Protein AF-A0A7Y8HLG3-F1 (afdb_monomer_lite)

Sequence (80 aa):
MTYSNADILSVVLEFSKKVSEIKDYTLLQEMLVDYSKRLTKAQRATVWFCDDLNKTLWSGVADGLCNENIPIYSGIVEVV

Radius of gyration: 14.32 Å; chains: 1; bounding box: 32×28×32 Å

Structure (mmCIF, N/CA/C/O backbone):
data_AF-A0A7Y8HLG3-F1
#
_entry.id   AF-A0A7Y8HLG3-F1
#
loop_
_atom_site.group_PDB
_atom_site.id
_atom_site.type_symbol
_atom_site.label_atom_id
_atom_site.label_alt_id
_atom_site.label_comp_id
_atom_site.label_asym_id
_atom_site.label_entity_id
_atom_site.label_seq_id
_atom_site.pdbx_PDB_ins_code
_atom_site.Cartn_x
_atom_site.Cartn_y
_atom_site.Cartn_z
_atom_site.occupancy
_atom_site.B_iso_or_equiv
_atom_site.auth_seq_id
_atom_site.auth_comp_id
_atom_site.auth_asym_id
_atom_site.auth_atom_id
_atom_site.pdbx_PDB_model_num
ATOM 1 N N . MET A 1 1 ? -20.003 -7.551 12.348 1.00 52.09 1 MET A N 1
ATOM 2 C CA . MET A 1 1 ? -19.692 -6.278 13.037 1.00 52.09 1 MET A CA 1
ATOM 3 C C . MET A 1 1 ? -19.267 -5.259 11.982 1.00 52.09 1 MET A C 1
ATOM 5 O O . MET A 1 1 ? -18.116 -5.278 11.546 1.00 52.09 1 MET A O 1
ATOM 9 N N . THR A 1 2 ? -20.231 -4.482 11.492 1.00 58.59 2 THR A N 1
ATOM 10 C CA . THR A 1 2 ? -20.095 -3.434 10.465 1.00 58.59 2 THR A CA 1
ATOM 11 C C . THR A 1 2 ? -19.547 -2.148 11.087 1.00 58.59 2 THR A C 1
ATOM 13 O O . THR A 1 2 ? -19.921 -1.816 12.208 1.00 58.59 2 THR A O 1
ATOM 16 N N . TYR A 1 3 ? -18.640 -1.457 10.392 1.00 67.38 3 TYR A N 1
ATOM 17 C CA . TYR A 1 3 ? -18.170 -0.132 10.808 1.00 67.38 3 TYR A CA 1
ATOM 18 C C . TYR A 1 3 ? -19.287 0.900 10.646 1.00 67.38 3 TYR A C 1
ATOM 20 O O . TYR A 1 3 ? -20.075 0.805 9.701 1.00 67.38 3 TYR A O 1
ATOM 28 N N . SER A 1 4 ? -19.350 1.890 11.535 1.00 83.06 4 SER A N 1
ATOM 29 C CA . SER A 1 4 ? -20.190 3.061 11.301 1.00 83.06 4 SER A CA 1
ATOM 30 C C . SER A 1 4 ? -19.488 4.020 10.332 1.00 83.06 4 SER A C 1
ATOM 32 O O . SER A 1 4 ? -18.259 4.061 10.249 1.00 83.06 4 SER A O 1
ATOM 34 N N . ASN A 1 5 ? -20.258 4.844 9.621 1.00 82.81 5 ASN A N 1
ATOM 35 C CA . ASN A 1 5 ? -19.696 5.886 8.753 1.00 82.81 5 ASN A CA 1
ATOM 36 C C . ASN A 1 5 ? -18.792 6.867 9.523 1.00 82.81 5 ASN A C 1
ATOM 38 O O . ASN A 1 5 ? -17.864 7.430 8.945 1.00 82.81 5 ASN A O 1
ATOM 42 N N . ALA A 1 6 ? -19.034 7.043 10.826 1.00 84.81 6 ALA A N 1
ATOM 43 C CA . ALA A 1 6 ? -18.193 7.862 11.689 1.00 84.81 6 ALA A CA 1
ATOM 44 C C . ALA A 1 6 ? -16.806 7.233 11.909 1.00 84.81 6 ALA A C 1
ATOM 46 O O . ALA A 1 6 ? -15.807 7.952 11.910 1.00 84.81 6 ALA A O 1
ATOM 47 N N . ASP A 1 7 ? -16.725 5.902 12.010 1.00 82.81 7 ASP A N 1
ATOM 48 C CA . ASP A 1 7 ? -15.453 5.192 12.183 1.00 82.81 7 ASP A CA 1
ATOM 49 C C . ASP A 1 7 ? -14.580 5.337 10.933 1.00 82.81 7 ASP A C 1
ATOM 51 O O . ASP A 1 7 ? -13.407 5.692 11.033 1.00 82.81 7 ASP A O 1
ATOM 55 N N . ILE A 1 8 ? -15.166 5.158 9.745 1.00 83.88 8 ILE A N 1
ATOM 56 C CA . ILE A 1 8 ? -14.456 5.318 8.466 1.00 83.88 8 ILE A CA 1
ATOM 57 C C . ILE A 1 8 ? -13.946 6.756 8.312 1.00 83.88 8 ILE A C 1
ATOM 59 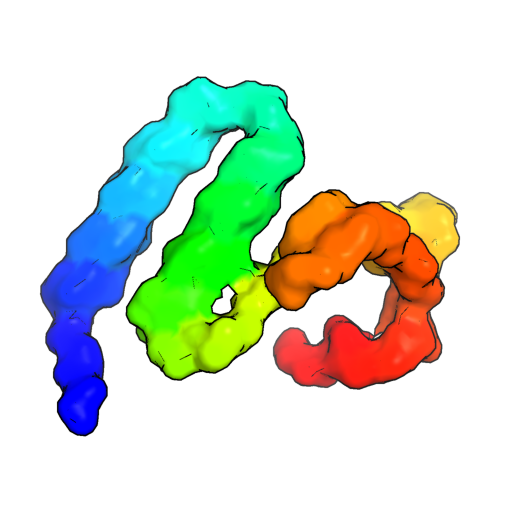O O . ILE A 1 8 ? -12.778 6.965 7.983 1.00 83.88 8 ILE A O 1
ATOM 63 N N . LEU A 1 9 ? -14.793 7.748 8.605 1.00 87.94 9 LEU A N 1
ATOM 64 C CA . LEU A 1 9 ? -14.417 9.159 8.534 1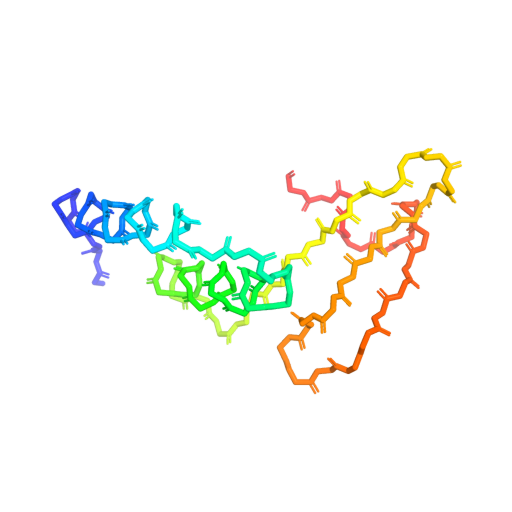.00 87.94 9 LEU A CA 1
ATOM 65 C C . LEU A 1 9 ? -13.265 9.494 9.491 1.00 87.94 9 LEU A C 1
ATOM 67 O O . LEU A 1 9 ? -12.343 10.215 9.110 1.00 87.94 9 LEU A O 1
ATOM 71 N N . SER A 1 10 ? -13.290 8.947 10.710 1.00 87.31 10 SER A N 1
ATOM 72 C CA . SER A 1 10 ? -12.224 9.165 11.694 1.00 87.31 10 SER A CA 1
ATOM 73 C C . SER A 1 10 ? -10.871 8.644 11.198 1.00 87.31 10 SER A C 1
ATOM 75 O O . SER A 1 10 ? -9.862 9.339 11.313 1.00 87.31 10 SER A O 1
ATOM 77 N N . VAL A 1 11 ? -10.865 7.469 10.560 1.00 84.88 11 VAL A N 1
ATOM 78 C CA . VAL A 1 11 ? -9.657 6.839 10.017 1.00 84.88 11 VAL A CA 1
ATOM 79 C C . VAL A 1 11 ? -9.113 7.624 8.822 1.00 84.88 11 VAL A C 1
ATOM 81 O O . VAL A 1 11 ? -7.906 7.849 8.743 1.00 84.88 11 VAL A O 1
ATOM 84 N N . VAL A 1 12 ? -9.984 8.098 7.924 1.00 85.69 12 VAL A N 1
ATOM 85 C CA . VAL A 1 12 ? -9.578 8.911 6.763 1.00 85.69 12 VAL A CA 1
ATOM 86 C C . VAL A 1 12 ? -8.981 10.253 7.198 1.00 85.69 12 VAL A C 1
ATOM 88 O O . VAL A 1 12 ? -7.936 10.648 6.687 1.00 85.69 12 VAL A O 1
ATOM 91 N N . LEU A 1 13 ? -9.591 10.942 8.167 1.00 87.38 13 LEU A N 1
ATOM 92 C CA . LEU A 1 13 ? -9.078 12.226 8.665 1.00 87.38 13 LEU A CA 1
ATOM 93 C C . LEU A 1 13 ? -7.736 12.075 9.395 1.00 87.38 13 LEU A C 1
ATOM 95 O O . LEU A 1 13 ? -6.833 12.891 9.196 1.00 87.38 13 LEU A O 1
ATOM 99 N N . GLU A 1 14 ? -7.586 11.027 10.212 1.00 85.62 14 GLU A N 1
ATOM 100 C CA . GLU A 1 14 ? -6.315 10.695 10.868 1.00 85.62 14 GLU A CA 1
ATOM 101 C C . GLU A 1 14 ? -5.205 10.481 9.825 1.00 85.62 14 GLU A C 1
ATOM 103 O O . GLU A 1 14 ? -4.093 10.993 9.974 1.00 85.62 14 GLU A O 1
ATOM 108 N N . PHE A 1 15 ? -5.531 9.767 8.746 1.00 83.06 15 PHE A N 1
ATOM 109 C CA . PHE A 1 15 ? -4.621 9.483 7.645 1.00 83.06 15 PHE A CA 1
ATOM 110 C C . PHE A 1 15 ? -4.192 10.748 6.891 1.00 83.06 15 PHE A C 1
ATOM 112 O O . PHE A 1 15 ? -2.994 10.982 6.730 1.00 83.06 15 PHE A O 1
ATOM 119 N N . SER A 1 16 ? -5.139 11.601 6.478 1.00 83.88 16 SER A N 1
ATOM 120 C CA . SER A 1 16 ? -4.831 12.826 5.721 1.00 83.88 16 SER A CA 1
ATOM 121 C C . SER A 1 16 ? -3.841 13.735 6.448 1.00 83.88 16 SER A C 1
ATOM 123 O O . SER A 1 16 ? -2.967 14.325 5.813 1.00 83.88 16 SER A O 1
ATOM 125 N N . LYS A 1 17 ? -3.935 13.812 7.781 1.00 86.69 17 LYS A N 1
ATOM 126 C CA . LYS A 1 17 ? -2.981 14.570 8.592 1.00 86.69 17 LYS A CA 1
ATOM 127 C C . LYS A 1 17 ? -1.575 13.967 8.520 1.00 86.69 17 LYS A C 1
ATOM 129 O O . LYS A 1 17 ? -0.632 14.684 8.196 1.00 86.69 17 LYS A O 1
ATOM 134 N N . LYS A 1 18 ? -1.435 12.659 8.763 1.00 81.81 18 LYS A N 1
ATOM 135 C CA . LYS A 1 18 ? -0.125 11.984 8.792 1.00 81.81 18 LYS A CA 1
ATOM 136 C C . LYS A 1 18 ? 0.576 11.978 7.433 1.00 81.81 18 LYS A C 1
ATOM 138 O O . LYS A 1 18 ? 1.781 12.195 7.380 1.00 81.81 18 LYS A O 1
ATOM 143 N N . VAL A 1 19 ? -0.162 11.804 6.334 1.00 82.75 19 VAL A N 1
ATOM 144 C CA . VAL A 1 19 ? 0.409 11.856 4.973 1.00 82.75 19 VAL A CA 1
ATOM 145 C C . VAL A 1 19 ? 1.090 13.190 4.694 1.00 82.75 19 VAL A C 1
ATOM 147 O O . VAL A 1 19 ? 2.158 13.206 4.093 1.00 82.75 19 VAL A O 1
ATOM 150 N N . SER A 1 20 ? 0.508 14.303 5.150 1.00 80.56 20 SER A N 1
ATOM 151 C CA . SER A 1 20 ? 1.054 15.640 4.882 1.00 80.56 20 SER A CA 1
ATOM 152 C C . SER A 1 20 ? 2.423 15.901 5.528 1.00 80.56 20 SER A C 1
ATOM 154 O O . SER A 1 20 ? 3.148 16.798 5.101 1.00 80.56 20 SER A O 1
ATOM 156 N N . GLU A 1 21 ? 2.790 15.108 6.537 1.00 84.06 21 GLU A N 1
ATOM 157 C CA . GLU A 1 21 ? 4.029 15.256 7.304 1.00 84.06 21 GLU A CA 1
ATOM 158 C C . GLU A 1 21 ? 5.149 14.329 6.793 1.00 84.06 21 GLU A C 1
ATOM 160 O O . GLU A 1 21 ? 6.327 14.559 7.079 1.00 84.06 21 GLU A O 1
ATOM 165 N N . ILE A 1 22 ? 4.812 13.300 6.006 1.00 83.62 22 ILE A N 1
ATOM 166 C CA . ILE A 1 22 ? 5.754 12.271 5.557 1.00 83.62 22 ILE A CA 1
ATOM 167 C C . ILE A 1 22 ? 6.374 12.658 4.213 1.00 83.62 22 ILE A C 1
ATOM 169 O O . ILE A 1 22 ? 5.686 12.889 3.223 1.00 83.62 22 ILE A O 1
ATOM 173 N N . LYS A 1 23 ? 7.709 12.679 4.176 1.00 80.25 23 LYS A N 1
ATOM 174 C CA . LYS A 1 23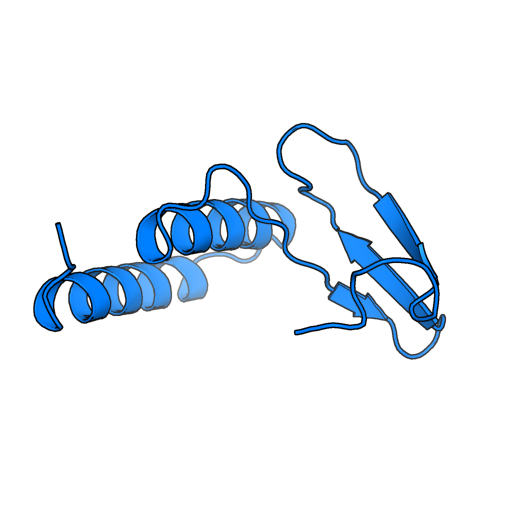 ? 8.506 12.892 2.953 1.00 80.25 23 LYS A CA 1
ATOM 175 C C . LYS A 1 23 ? 9.203 11.626 2.451 1.00 80.25 23 LYS A C 1
ATOM 177 O O . LYS A 1 23 ? 9.765 11.636 1.362 1.00 80.25 23 LYS A O 1
ATOM 182 N N . ASP A 1 24 ? 9.192 10.566 3.254 1.00 82.88 24 ASP A N 1
ATOM 183 C CA . ASP A 1 24 ? 9.803 9.281 2.930 1.00 82.88 24 ASP A CA 1
ATOM 184 C C . ASP A 1 24 ? 8.762 8.355 2.289 1.00 82.88 24 ASP A C 1
ATOM 186 O O . ASP A 1 24 ? 7.722 8.058 2.881 1.00 82.88 24 ASP A O 1
ATOM 190 N N . TYR A 1 25 ? 9.046 7.902 1.069 1.00 77.81 25 TYR A N 1
ATOM 191 C CA . TYR A 1 25 ? 8.144 7.048 0.299 1.00 77.81 25 TYR A CA 1
ATOM 192 C C . TYR A 1 25 ? 7.917 5.672 0.935 1.00 77.81 25 TYR A C 1
ATOM 194 O O . TYR A 1 25 ? 6.822 5.129 0.809 1.00 77.81 25 TYR A O 1
ATOM 202 N N . THR A 1 26 ? 8.906 5.121 1.635 1.00 78.06 26 THR A N 1
ATOM 203 C CA . THR A 1 26 ? 8.793 3.822 2.313 1.00 78.06 26 THR A CA 1
ATOM 204 C C . THR A 1 26 ? 7.858 3.943 3.507 1.00 78.06 26 THR A C 1
ATOM 206 O O . THR A 1 26 ? 6.901 3.183 3.623 1.00 78.06 26 THR A O 1
ATOM 209 N N . LEU A 1 27 ? 8.051 4.973 4.337 1.00 81.44 27 LEU A N 1
ATOM 210 C CA . LEU A 1 27 ? 7.162 5.239 5.474 1.00 81.44 27 LEU A CA 1
ATOM 211 C C . LEU A 1 27 ? 5.725 5.529 5.020 1.00 81.44 27 LEU A C 1
ATOM 213 O O . LEU A 1 27 ? 4.765 5.111 5.669 1.00 81.44 27 LEU A O 1
ATOM 217 N N . LEU A 1 28 ? 5.562 6.213 3.882 1.00 83.69 28 LEU A N 1
ATOM 218 C CA . LEU A 1 28 ? 4.249 6.441 3.284 1.00 83.69 28 LEU A CA 1
ATOM 219 C C . LEU A 1 28 ? 3.571 5.120 2.884 1.00 83.69 28 LEU A C 1
ATOM 221 O O . LEU A 1 28 ? 2.372 4.961 3.111 1.00 83.69 28 LEU A O 1
ATOM 225 N N . GLN A 1 29 ? 4.323 4.171 2.322 1.00 81.81 29 GLN A N 1
ATOM 226 C CA . GLN A 1 29 ? 3.812 2.850 1.943 1.00 81.81 29 GLN A CA 1
ATOM 227 C C . GLN A 1 29 ? 3.391 2.008 3.137 1.00 81.81 29 GLN A C 1
ATOM 229 O O . GLN A 1 29 ? 2.275 1.491 3.140 1.00 81.81 29 GLN A O 1
ATOM 234 N N . GLU A 1 30 ? 4.248 1.897 4.154 1.00 84.38 30 GLU A N 1
ATOM 235 C CA . GLU A 1 30 ? 3.938 1.156 5.383 1.00 84.38 30 GLU A CA 1
ATOM 236 C C . GLU A 1 30 ? 2.652 1.682 6.018 1.00 84.38 30 GLU A C 1
ATOM 238 O O . GLU A 1 30 ? 1.748 0.917 6.363 1.00 84.38 30 GLU A O 1
ATOM 243 N N . MET A 1 31 ? 2.535 3.008 6.087 1.00 85.69 31 MET A N 1
ATOM 244 C CA . MET A 1 31 ? 1.345 3.665 6.593 1.00 85.69 31 MET A CA 1
ATOM 245 C C . MET A 1 31 ? 0.117 3.335 5.733 1.00 85.69 31 MET A C 1
ATOM 247 O O . MET A 1 31 ? -0.900 2.900 6.267 1.00 85.69 31 MET A O 1
ATOM 251 N N . LEU A 1 32 ? 0.184 3.497 4.409 1.00 85.25 32 LEU A N 1
ATOM 252 C CA . LEU A 1 32 ? -0.932 3.178 3.510 1.00 85.25 32 LEU A CA 1
ATOM 253 C C . LEU A 1 32 ? -1.410 1.722 3.656 1.00 85.25 32 LEU A C 1
ATOM 255 O O . LEU A 1 32 ? -2.620 1.472 3.663 1.00 85.25 32 LEU A O 1
ATOM 259 N N . VAL A 1 33 ? -0.483 0.773 3.807 1.00 86.94 33 VAL A N 1
ATOM 260 C CA . VAL A 1 33 ? -0.788 -0.649 4.028 1.00 86.94 33 VAL A CA 1
ATOM 261 C C . VAL A 1 33 ? -1.512 -0.854 5.361 1.00 86.94 33 VAL A C 1
ATOM 263 O O . VAL A 1 33 ? -2.582 -1.470 5.377 1.00 86.94 33 VAL A O 1
ATOM 266 N N . ASP A 1 34 ? -0.994 -0.309 6.465 1.00 86.06 34 ASP A N 1
ATOM 267 C CA . ASP A 1 34 ? -1.615 -0.444 7.792 1.00 86.06 34 ASP A CA 1
ATOM 268 C C . ASP A 1 34 ? -3.026 0.165 7.832 1.00 86.06 34 ASP A C 1
ATOM 270 O O . ASP A 1 34 ? -3.990 -0.466 8.282 1.00 86.06 34 ASP A O 1
ATOM 274 N N . TYR A 1 35 ? -3.189 1.359 7.261 1.00 85.44 35 TYR A N 1
ATOM 275 C CA . TYR A 1 35 ? -4.490 2.021 7.172 1.00 85.44 35 TYR A CA 1
ATOM 276 C C . TYR A 1 35 ? -5.489 1.225 6.332 1.00 85.44 35 TYR A C 1
ATOM 278 O O . TYR A 1 35 ? -6.641 1.056 6.742 1.00 85.44 35 TYR A O 1
ATOM 286 N N . SER A 1 36 ? -5.054 0.682 5.194 1.00 85.12 36 SER A N 1
ATOM 287 C CA . SER A 1 36 ? -5.901 -0.154 4.338 1.00 85.12 36 SER A CA 1
ATOM 288 C C . SER A 1 3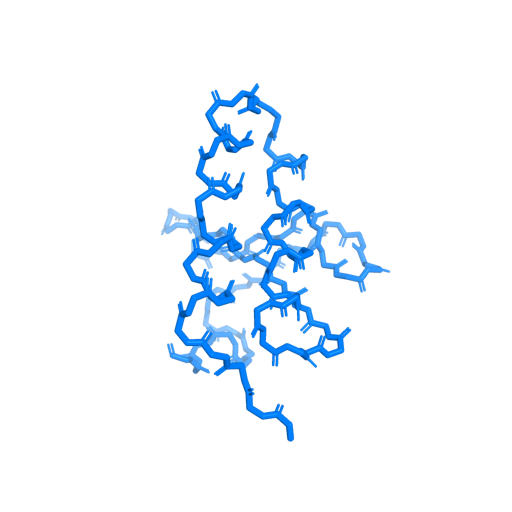6 ? -6.365 -1.414 5.069 1.00 85.12 36 SER A C 1
ATOM 290 O O . SER A 1 36 ? -7.544 -1.769 4.991 1.00 85.12 36 SER A O 1
ATOM 292 N N . LYS A 1 37 ? -5.487 -2.056 5.854 1.00 86.94 37 LYS A N 1
ATOM 293 C CA . LYS A 1 37 ? -5.844 -3.209 6.702 1.00 86.94 37 LYS A CA 1
ATOM 294 C C . LYS A 1 37 ? -6.860 -2.826 7.774 1.00 86.94 37 LYS A C 1
ATOM 296 O O . LYS A 1 37 ? -7.852 -3.533 7.949 1.00 86.94 37 LYS A O 1
ATOM 301 N N . ARG A 1 38 ? -6.678 -1.685 8.448 1.00 85.12 38 ARG A N 1
ATOM 302 C CA . ARG A 1 38 ? -7.624 -1.179 9.462 1.00 85.12 38 ARG A CA 1
ATOM 303 C C . ARG A 1 38 ? -9.008 -0.903 8.868 1.00 85.12 38 ARG A C 1
ATOM 305 O O . ARG A 1 38 ? -10.011 -1.331 9.444 1.00 85.12 38 ARG A O 1
ATOM 312 N N . LEU A 1 39 ? -9.066 -0.250 7.706 1.00 83.31 39 LEU A N 1
ATOM 313 C CA . LEU A 1 39 ? -10.317 0.079 7.010 1.00 83.31 39 LEU A CA 1
ATOM 314 C C . LEU A 1 39 ? -11.065 -1.169 6.528 1.00 83.31 39 LEU A C 1
ATOM 316 O O . LEU A 1 39 ? -12.279 -1.270 6.693 1.00 83.31 39 LEU A O 1
ATOM 320 N N . THR A 1 40 ? -10.347 -2.130 5.951 1.00 83.69 40 THR A N 1
ATOM 321 C CA . THR A 1 40 ? -10.952 -3.299 5.290 1.00 83.69 40 THR A CA 1
ATOM 322 C C . THR A 1 40 ? -11.089 -4.524 6.193 1.00 83.69 40 THR A C 1
ATOM 324 O O . THR A 1 40 ? -11.805 -5.458 5.840 1.00 83.69 40 THR A O 1
ATOM 327 N N . LYS A 1 41 ? -10.413 -4.546 7.351 1.00 81.62 41 LYS A N 1
ATOM 328 C CA . LYS A 1 41 ? -10.179 -5.749 8.176 1.00 81.62 41 LYS A CA 1
ATOM 329 C C . LYS A 1 41 ? -9.468 -6.877 7.416 1.00 81.62 41 LYS A C 1
ATOM 331 O O . LYS A 1 41 ? -9.566 -8.038 7.812 1.00 81.62 41 LYS A O 1
ATOM 336 N N . ALA A 1 42 ? -8.764 -6.561 6.330 1.00 84.88 42 ALA A N 1
ATOM 337 C CA . ALA A 1 42 ? -7.997 -7.551 5.593 1.00 84.88 42 ALA A CA 1
ATOM 338 C C . ALA A 1 42 ? -6.788 -8.026 6.412 1.00 84.88 42 ALA A C 1
ATOM 340 O O . ALA A 1 42 ? -6.136 -7.251 7.114 1.00 84.88 42 ALA A O 1
ATOM 341 N N . GLN A 1 43 ? -6.454 -9.311 6.283 1.00 82.50 43 GLN A N 1
ATOM 342 C CA . GLN A 1 43 ? -5.269 -9.887 6.923 1.00 82.50 43 GLN A CA 1
ATOM 343 C C . GLN A 1 43 ? -3.968 -9.323 6.328 1.00 82.50 43 GLN A C 1
ATOM 345 O O . GLN A 1 43 ? -2.971 -9.195 7.039 1.00 82.50 43 GLN A O 1
ATOM 350 N N . ARG A 1 44 ? -3.990 -8.971 5.037 1.00 84.12 44 ARG A N 1
ATOM 351 C CA . ARG A 1 44 ? -2.870 -8.409 4.276 1.00 84.12 44 ARG A CA 1
ATOM 352 C C . ARG A 1 44 ? -3.362 -7.288 3.371 1.00 84.12 44 ARG A C 1
ATOM 354 O O . ARG A 1 44 ? -4.486 -7.347 2.879 1.00 84.12 44 ARG A O 1
ATOM 361 N N . ALA A 1 45 ? -2.501 -6.310 3.132 1.00 85.31 45 ALA A N 1
ATOM 362 C CA . ALA A 1 45 ? -2.668 -5.313 2.084 1.00 85.31 45 ALA A CA 1
ATOM 363 C C . ALA A 1 45 ? -1.305 -5.043 1.439 1.00 85.31 45 ALA A C 1
ATOM 365 O O . ALA A 1 45 ? -0.260 -5.300 2.037 1.00 85.31 45 ALA A O 1
ATOM 366 N N . THR A 1 46 ? -1.305 -4.560 0.204 1.00 84.12 46 THR A N 1
ATOM 367 C CA . THR A 1 46 ? -0.081 -4.204 -0.519 1.00 84.12 46 THR A CA 1
ATOM 368 C C . THR A 1 46 ? -0.379 -3.000 -1.389 1.00 84.12 46 THR A C 1
ATOM 370 O O . THR A 1 46 ? -1.433 -2.941 -2.021 1.00 84.12 46 THR A O 1
ATOM 373 N N . VAL A 1 47 ? 0.535 -2.036 -1.393 1.00 82.00 47 VAL A N 1
ATOM 374 C CA . VAL A 1 47 ? 0.454 -0.849 -2.242 1.00 82.00 47 VAL A CA 1
ATOM 375 C C . VAL A 1 47 ? 1.425 -1.034 -3.392 1.00 82.00 47 VAL A C 1
ATOM 377 O O . VAL A 1 47 ? 2.608 -1.266 -3.167 1.00 82.00 47 VAL A O 1
ATOM 380 N N . TRP A 1 48 ? 0.919 -0.912 -4.614 1.00 83.81 48 TRP A N 1
ATOM 381 C CA . TRP A 1 48 ? 1.719 -0.991 -5.828 1.00 83.81 48 TRP A CA 1
ATOM 382 C C . TRP A 1 48 ? 1.830 0.393 -6.462 1.00 83.81 48 TRP A C 1
ATOM 384 O O . TRP A 1 48 ? 0.822 1.068 -6.679 1.00 83.81 48 TRP A O 1
ATOM 394 N N . PHE A 1 49 ? 3.050 0.808 -6.781 1.00 81.88 49 PHE A N 1
ATOM 395 C CA . PHE A 1 49 ? 3.325 1.975 -7.610 1.00 81.88 49 PHE A CA 1
ATOM 396 C C . PHE A 1 49 ? 3.451 1.517 -9.047 1.00 81.88 49 PHE A C 1
ATOM 398 O O . PHE A 1 49 ? 4.190 0.581 -9.346 1.00 81.88 49 PHE A O 1
ATOM 405 N N . CYS A 1 50 ? 2.731 2.191 -9.931 1.00 84.94 50 CYS A N 1
ATOM 406 C CA . CYS A 1 50 ? 2.803 1.931 -11.354 1.00 84.94 50 CYS A CA 1
ATOM 407 C C . CYS A 1 50 ? 3.906 2.787 -11.983 1.00 84.94 50 CYS A C 1
ATOM 409 O O . CYS A 1 50 ? 3.839 4.016 -11.941 1.00 84.94 50 CYS A O 1
ATOM 411 N N . ASP A 1 51 ? 4.902 2.129 -12.571 1.00 84.50 51 ASP A N 1
ATOM 412 C CA . ASP A 1 51 ? 5.859 2.736 -13.488 1.00 84.50 51 ASP A CA 1
ATOM 413 C C . ASP A 1 51 ? 5.415 2.431 -14.922 1.00 84.50 51 ASP A C 1
ATOM 415 O O . ASP A 1 51 ? 5.699 1.373 -15.493 1.00 84.50 51 ASP A O 1
ATOM 419 N N . ASP A 1 52 ? 4.679 3.378 -15.501 1.00 81.56 52 ASP A N 1
ATOM 420 C CA . ASP A 1 52 ? 4.118 3.227 -16.841 1.00 81.56 52 ASP A CA 1
ATOM 421 C C . ASP A 1 52 ? 5.179 3.298 -17.954 1.00 81.56 52 ASP A C 1
ATOM 423 O O . ASP A 1 52 ? 4.946 2.793 -19.056 1.00 81.56 52 ASP A O 1
ATOM 427 N N . LEU A 1 53 ? 6.353 3.878 -17.680 1.00 85.31 53 LEU A N 1
ATOM 428 C CA . LEU A 1 53 ? 7.453 3.935 -18.646 1.00 85.31 53 LEU A CA 1
ATOM 429 C C . LEU A 1 53 ? 8.089 2.557 -18.807 1.00 85.31 53 LEU A C 1
ATOM 431 O O . LEU A 1 53 ? 8.308 2.102 -19.929 1.00 85.31 53 LEU A O 1
ATOM 435 N N . ASN A 1 54 ? 8.339 1.882 -17.686 1.00 84.25 54 ASN A N 1
ATOM 436 C CA . ASN A 1 54 ? 8.967 0.562 -17.672 1.00 84.25 54 ASN A CA 1
ATOM 437 C C . ASN A 1 54 ? 7.956 -0.593 -17.719 1.00 84.25 54 ASN A C 1
ATOM 439 O O . ASN A 1 54 ? 8.352 -1.754 -17.806 1.00 84.25 54 ASN A O 1
ATOM 443 N N . LYS A 1 55 ? 6.653 -0.284 -17.700 1.00 85.00 55 LYS A N 1
ATOM 444 C CA . LYS A 1 55 ? 5.549 -1.252 -17.634 1.00 85.00 55 LYS A CA 1
ATOM 445 C C . LYS A 1 55 ? 5.684 -2.225 -16.457 1.00 85.00 55 LYS A C 1
ATOM 447 O O . LYS A 1 55 ? 5.402 -3.421 -16.579 1.00 85.00 55 LYS A O 1
ATOM 452 N N . THR A 1 56 ? 6.078 -1.695 -15.302 1.00 84.69 56 THR A N 1
ATOM 453 C CA . THR A 1 56 ? 6.288 -2.455 -14.062 1.00 84.69 56 THR A CA 1
ATOM 454 C C . THR A 1 56 ? 5.471 -1.894 -12.907 1.00 84.69 56 THR A C 1
ATOM 456 O O . THR A 1 56 ? 5.294 -0.685 -12.780 1.00 84.69 56 THR A O 1
ATOM 459 N N . LEU A 1 57 ? 5.007 -2.779 -12.033 1.00 84.62 57 LEU A N 1
ATOM 460 C CA . LEU A 1 57 ? 4.510 -2.440 -10.711 1.00 84.62 57 LEU A CA 1
ATOM 461 C C . LEU A 1 57 ? 5.621 -2.678 -9.696 1.00 84.62 57 LEU A C 1
ATOM 463 O O . LEU A 1 57 ? 6.258 -3.733 -9.703 1.00 84.62 57 LEU A O 1
ATOM 467 N N . TRP A 1 58 ? 5.815 -1.712 -8.812 1.00 82.50 58 TRP A N 1
ATOM 468 C CA . TRP A 1 58 ? 6.785 -1.783 -7.732 1.00 82.50 58 TRP A CA 1
ATOM 469 C C . TRP A 1 58 ? 6.093 -1.676 -6.376 1.00 82.50 58 TRP A C 1
ATOM 471 O O . TRP A 1 58 ? 5.211 -0.838 -6.187 1.00 82.50 58 TRP A O 1
ATOM 481 N N . SER A 1 59 ? 6.516 -2.491 -5.417 1.00 79.25 59 SER A N 1
ATOM 482 C CA . SER A 1 59 ? 6.157 -2.341 -4.007 1.00 79.25 59 SER A CA 1
ATOM 483 C C . SER A 1 59 ? 7.420 -2.444 -3.163 1.00 79.25 59 SER A C 1
ATOM 485 O O . SER A 1 59 ? 8.175 -3.410 -3.292 1.00 79.25 59 SER A O 1
ATOM 487 N N . GLY A 1 60 ? 7.656 -1.449 -2.306 1.00 70.38 60 GLY A N 1
ATOM 488 C CA . GLY A 1 60 ? 8.743 -1.475 -1.327 1.00 70.38 60 GLY A CA 1
ATOM 489 C C . GLY A 1 60 ? 8.358 -2.160 -0.014 1.00 70.38 60 GLY A C 1
ATOM 490 O O . GLY A 1 60 ? 9.221 -2.537 0.772 1.00 70.38 60 GLY A O 1
ATOM 491 N N . VAL A 1 61 ? 7.054 -2.330 0.215 1.00 65.25 61 VAL A N 1
ATOM 492 C CA . VAL A 1 61 ? 6.472 -2.860 1.451 1.00 65.25 61 VAL A CA 1
ATOM 493 C C . VAL A 1 61 ? 5.323 -3.792 1.074 1.00 65.25 61 VAL A C 1
ATOM 495 O O . VAL A 1 61 ? 4.137 -3.486 1.224 1.00 65.25 61 VAL A O 1
ATOM 498 N N . ALA A 1 62 ? 5.665 -4.95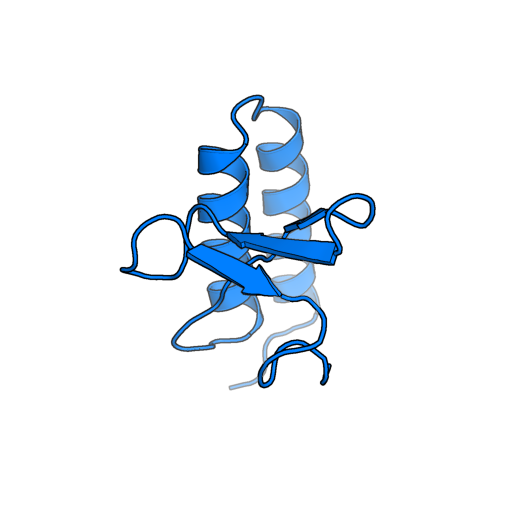4 0.531 1.00 61.06 62 ALA A N 1
ATOM 499 C CA . ALA A 1 62 ? 4.740 -6.075 0.549 1.00 61.06 62 ALA A CA 1
ATOM 500 C C . ALA A 1 62 ? 4.767 -6.653 1.973 1.00 61.06 62 ALA A C 1
ATOM 502 O O . ALA A 1 62 ? 5.838 -6.839 2.533 1.00 61.06 62 ALA A O 1
ATOM 503 N N . ASP A 1 63 ? 3.606 -6.860 2.597 1.00 56.75 63 ASP A N 1
ATOM 504 C CA . ASP A 1 63 ? 3.450 -7.274 4.005 1.00 56.75 63 ASP A CA 1
ATOM 505 C C . ASP A 1 63 ? 4.314 -8.516 4.352 1.00 56.75 63 ASP A C 1
ATOM 507 O O . ASP A 1 63 ? 3.895 -9.660 4.147 1.00 56.75 63 ASP A O 1
ATOM 511 N N . GLY A 1 64 ? 5.542 -8.283 4.839 1.00 55.94 64 GLY A N 1
ATOM 512 C CA . GLY A 1 64 ? 6.550 -9.305 5.154 1.00 55.94 64 GLY A CA 1
ATOM 513 C C . GLY A 1 64 ? 7.491 -9.744 4.014 1.00 55.94 64 GLY A C 1
ATOM 514 O O . GLY A 1 64 ? 8.195 -10.738 4.191 1.00 55.94 64 GLY A O 1
ATOM 515 N N . LEU A 1 65 ? 7.526 -9.053 2.870 1.00 55.44 65 LEU A N 1
ATOM 516 C CA . LEU A 1 65 ? 8.371 -9.359 1.703 1.00 55.44 65 LEU A CA 1
ATOM 517 C C . LEU A 1 65 ? 9.253 -8.154 1.314 1.00 55.44 65 LEU A C 1
ATOM 519 O O . LEU A 1 65 ? 8.854 -7.001 1.464 1.00 55.44 65 LEU A O 1
ATOM 523 N N . CYS A 1 66 ? 10.468 -8.428 0.823 1.00 59.28 66 CYS A N 1
ATOM 524 C CA . CYS A 1 66 ? 11.403 -7.417 0.305 1.00 59.28 66 CYS A CA 1
ATOM 525 C C . CYS A 1 66 ? 10.934 -6.859 -1.049 1.00 59.28 66 CYS A C 1
ATOM 527 O O . CYS A 1 66 ? 10.237 -7.564 -1.765 1.00 59.28 66 CYS A O 1
ATOM 529 N N . ASN A 1 67 ? 11.384 -5.647 -1.415 1.00 64.56 67 ASN A N 1
ATOM 530 C CA . ASN A 1 67 ? 11.104 -4.952 -2.684 1.00 64.56 67 ASN A CA 1
ATOM 531 C C . ASN A 1 67 ? 10.830 -5.887 -3.879 1.00 64.56 67 ASN A C 1
ATOM 533 O O . ASN A 1 67 ? 11.746 -6.560 -4.359 1.00 64.56 67 ASN A 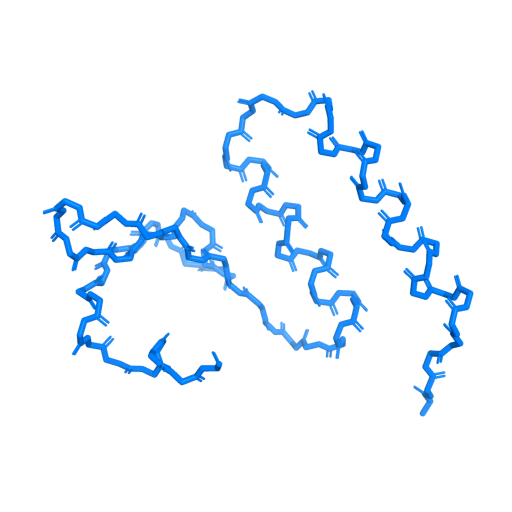O 1
ATOM 537 N N . GLU A 1 68 ? 9.607 -5.852 -4.408 1.00 71.44 68 GLU A N 1
ATOM 538 C CA . GLU A 1 68 ? 9.213 -6.637 -5.580 1.00 71.44 68 GLU A CA 1
ATOM 539 C C . GLU A 1 68 ? 8.924 -5.721 -6.771 1.00 71.44 68 GLU A C 1
ATOM 541 O O . GLU A 1 68 ? 8.286 -4.675 -6.638 1.00 71.44 68 GLU A O 1
ATOM 546 N N . ASN A 1 69 ? 9.399 -6.138 -7.945 1.00 75.06 69 ASN A N 1
ATOM 547 C CA . ASN A 1 69 ? 9.039 -5.559 -9.233 1.00 75.06 69 ASN A CA 1
ATOM 548 C C . ASN A 1 69 ? 8.364 -6.644 -10.065 1.00 75.06 69 ASN A C 1
ATOM 550 O O . ASN A 1 69 ? 8.981 -7.676 -10.339 1.00 75.06 69 ASN A O 1
ATOM 554 N N . ILE A 1 70 ? 7.125 -6.406 -10.484 1.00 81.94 70 ILE A N 1
ATOM 555 C CA . ILE A 1 70 ? 6.378 -7.322 -11.350 1.00 81.94 70 ILE A CA 1
ATOM 556 C C . ILE A 1 70 ? 5.957 -6.598 -12.635 1.00 81.94 70 ILE A C 1
ATOM 558 O O . ILE A 1 70 ? 5.621 -5.416 -12.587 1.00 81.94 70 ILE A O 1
ATOM 562 N N . PRO A 1 71 ? 5.967 -7.256 -13.805 1.00 79.62 71 PRO A N 1
ATOM 563 C CA . PRO A 1 71 ? 5.364 -6.691 -15.010 1.00 79.62 71 PRO A CA 1
ATOM 564 C C . PRO A 1 71 ? 3.882 -6.356 -14.788 1.00 79.62 71 PRO A C 1
ATOM 566 O O . PRO A 1 71 ? 3.158 -7.173 -14.214 1.00 79.62 71 PRO A O 1
ATOM 569 N N . ILE A 1 72 ? 3.417 -5.208 -15.301 1.00 77.00 72 ILE A N 1
ATOM 570 C CA . ILE A 1 72 ? 2.004 -4.773 -15.196 1.00 77.00 72 ILE A CA 1
ATOM 571 C C . ILE A 1 72 ? 1.042 -5.829 -15.761 1.00 77.00 72 ILE A C 1
ATOM 573 O O . ILE A 1 72 ? -0.051 -6.007 -15.242 1.00 77.00 72 ILE A O 1
ATOM 577 N N . TYR A 1 73 ? 1.471 -6.568 -16.787 1.00 72.88 73 TYR A N 1
ATOM 578 C CA . TYR A 1 73 ? 0.668 -7.587 -17.473 1.00 72.88 73 TYR A CA 1
ATOM 579 C C . TYR A 1 73 ? 0.795 -8.995 -16.865 1.00 72.88 73 TYR A C 1
ATOM 581 O O . TYR A 1 73 ? 0.480 -9.984 -17.527 1.00 72.88 73 TYR A O 1
ATOM 589 N N . SER A 1 74 ? 1.328 -9.125 -15.645 1.00 64.62 74 SER A N 1
ATOM 590 C CA . SER A 1 74 ? 1.524 -10.422 -14.990 1.00 64.62 74 SER A CA 1
ATOM 591 C C . SER A 1 74 ? 0.821 -10.497 -13.630 1.00 64.62 74 SER A C 1
ATOM 593 O O . SER A 1 74 ? 1.027 -9.654 -12.761 1.00 64.62 74 SER A O 1
ATOM 595 N N . GLY A 1 75 ? 0.017 -11.548 -13.426 1.00 62.97 75 GLY A N 1
ATOM 596 C CA . GLY A 1 75 ? -0.611 -11.868 -12.137 1.00 62.97 75 GLY A CA 1
ATOM 597 C C . GLY A 1 75 ? -2.015 -11.282 -11.909 1.00 62.97 75 GLY A C 1
ATOM 598 O O . GLY A 1 75 ? -2.703 -10.885 -12.838 1.00 62.97 75 GLY A O 1
ATOM 599 N N . ILE A 1 76 ? -2.455 -11.291 -10.642 1.00 58.06 76 ILE A N 1
ATOM 600 C CA . ILE A 1 76 ? -3.812 -10.911 -10.174 1.00 58.06 76 ILE A CA 1
ATOM 601 C C . ILE A 1 76 ? -3.990 -9.380 -10.075 1.00 58.06 76 ILE A C 1
ATOM 603 O O . ILE A 1 76 ? -5.106 -8.892 -9.926 1.00 58.06 76 ILE A O 1
ATOM 607 N N . VAL A 1 77 ? -2.905 -8.604 -10.173 1.00 54.00 77 VAL A N 1
ATOM 608 C CA . VAL A 1 77 ? -2.898 -7.156 -9.878 1.00 54.00 77 VAL A CA 1
ATOM 609 C C . VAL A 1 77 ? -3.616 -6.315 -10.952 1.00 54.00 77 VAL A C 1
ATOM 611 O O . VAL A 1 77 ? -3.839 -5.127 -10.753 1.00 54.00 77 VAL A O 1
ATOM 614 N N . GLU A 1 78 ? -4.067 -6.937 -12.045 1.00 39.09 78 GLU A N 1
ATOM 615 C CA . GLU A 1 78 ? -4.937 -6.317 -13.056 1.00 39.09 78 GLU A CA 1
ATOM 616 C C . GLU A 1 78 ? -6.443 -6.390 -12.704 1.00 39.09 78 GLU A C 1
ATOM 618 O O . GLU A 1 78 ? -7.265 -5.811 -13.408 1.00 39.09 78 GLU A O 1
ATOM 623 N N . VAL A 1 79 ? -6.840 -7.074 -11.618 1.00 38.12 79 VAL A N 1
ATOM 624 C CA . VAL A 1 79 ? -8.259 -7.205 -11.230 1.00 38.12 79 VAL A CA 1
ATOM 625 C C . VAL A 1 79 ? -8.526 -6.588 -9.859 1.00 38.12 79 VAL A C 1
ATOM 627 O O . VAL A 1 79 ? -8.581 -7.316 -8.868 1.00 38.12 79 VAL A O 1
ATOM 630 N N . VAL A 1 80 ? -8.746 -5.268 -9.823 1.00 31.73 80 VAL A N 1
ATOM 631 C CA . VAL A 1 80 ? -9.708 -4.576 -8.931 1.00 31.73 80 VAL A CA 1
ATOM 632 C C . VAL A 1 80 ? -10.220 -3.320 -9.628 1.00 31.73 80 VAL A C 1
ATOM 634 O O . VAL A 1 80 ? -9.375 -2.496 -10.040 1.00 31.73 80 VAL A O 1
#

Secondary structure (DSSP, 8-state):
-PPPHHHHHHHHHHHHHHHHH---HHHHHHHHHHHHHHHH--S--B--EEETTTTEEEES-BTTB--EEEETTSSGGG--

Foldseek 3Di:
DDDDPVRLVVLVVVLVVVCVVDPDPLVNFVSVFVSVCVNPVDPGDFDWDADPVVQWTWTCPGPPDHIDIDHVPDDDNVPD

pLDDT: mean 77.08, std 12.47, range [31.73, 87.94]